Protein AF-A0A8H3BYL2-F1 (afdb_monomer_lite)

Radius of gyration: 26.87 Å; chains: 1; bounding box: 51×79×48 Å

Foldseek 3Di:
DDDDDDDDDDDPDDPPCPVVVVPPPPPPDDPPPPVPVPDPPPDFDWDDFFAWDAFCVQADEDEQWDDDPGTITGHETATWDDDPRYIYGDHPDDDDDDDPPDDWDWDFDADDPVDTPDTHTPDPPDDDD

pLDDT: mean 73.28, std 20.66, range [30.66, 95.12]

Sequence (129 aa):
MFTISALPARHIASGDDYYDRARQHPDVMYLEVEADDELNSTASRLTSPGEPITSSQAFMRGHGTFVEGEQVIASVSGTVERVNKLVSVKPVKSRYTPEVGDLVVGRITEACPTTFAGITFLQLATGAK

Structure (mmCIF, N/CA/C/O backbone):
data_AF-A0A8H3BYL2-F1
#
_entry.id   AF-A0A8H3BYL2-F1
#
loop_
_atom_site.group_PDB
_atom_site.id
_atom_site.type_symbol
_atom_site.label_atom_id
_atom_site.label_alt_id
_atom_site.label_comp_id
_atom_site.labe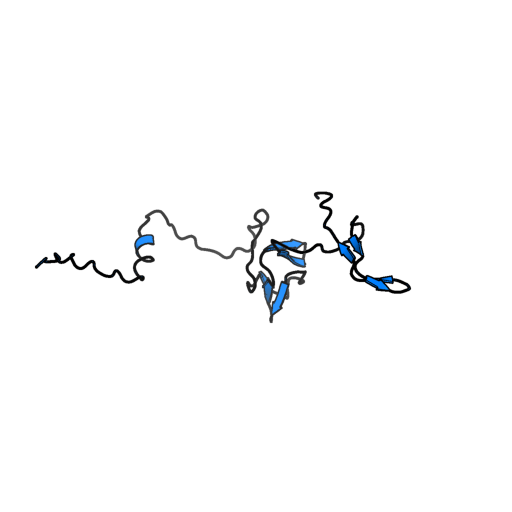l_asym_id
_atom_site.label_entity_id
_atom_site.label_seq_id
_atom_site.pdbx_PDB_ins_code
_atom_site.Cartn_x
_atom_site.Cartn_y
_atom_site.Cartn_z
_atom_site.occupancy
_atom_site.B_iso_or_equiv
_atom_site.auth_seq_id
_atom_site.auth_comp_id
_atom_site.auth_asym_id
_atom_site.auth_atom_id
_atom_site.pdbx_PDB_model_num
ATOM 1 N N . MET A 1 1 ? 27.270 61.818 23.748 1.00 47.50 1 MET A N 1
ATOM 2 C CA . MET A 1 1 ? 26.002 61.917 24.498 1.00 47.50 1 MET A CA 1
ATOM 3 C C . MET A 1 1 ? 24.863 61.772 23.506 1.00 47.50 1 MET A C 1
ATOM 5 O O . MET A 1 1 ? 24.688 62.675 22.705 1.00 47.50 1 MET A O 1
ATOM 9 N N . PHE A 1 2 ? 24.147 60.648 23.528 1.00 30.66 2 PHE A N 1
ATOM 10 C CA . PHE A 1 2 ? 22.860 60.483 22.846 1.00 30.66 2 PHE A CA 1
ATOM 11 C C . PHE A 1 2 ? 21.976 59.599 23.732 1.00 30.66 2 PHE A C 1
ATOM 13 O O . PHE A 1 2 ? 22.414 58.543 24.185 1.00 30.66 2 PHE A O 1
ATOM 20 N N . THR A 1 3 ? 20.778 60.083 24.048 1.00 36.00 3 THR A N 1
ATOM 21 C CA . THR A 1 3 ? 19.769 59.434 24.891 1.00 36.00 3 THR A CA 1
ATOM 22 C C . THR A 1 3 ? 18.850 58.580 24.016 1.00 36.00 3 THR A C 1
ATOM 24 O O . THR A 1 3 ? 18.291 59.075 23.041 1.00 36.00 3 THR A O 1
ATOM 27 N N . ILE A 1 4 ? 18.683 57.297 24.348 1.00 44.25 4 ILE A N 1
ATOM 28 C CA . ILE A 1 4 ? 17.712 56.412 23.688 1.00 44.25 4 ILE A CA 1
ATOM 29 C C . ILE A 1 4 ? 16.400 56.528 24.469 1.00 44.25 4 ILE A C 1
ATOM 31 O O . ILE A 1 4 ? 16.372 56.248 25.667 1.00 44.25 4 ILE A O 1
ATOM 35 N N . SER A 1 5 ? 15.330 56.999 23.820 1.00 41.28 5 SER A N 1
ATOM 36 C CA . SER A 1 5 ? 14.009 57.089 24.444 1.00 41.28 5 SER A CA 1
ATOM 37 C C . SER A 1 5 ? 13.437 55.688 24.672 1.00 41.28 5 SER A C 1
ATOM 39 O O . SER A 1 5 ? 13.494 54.813 23.808 1.00 41.28 5 SER A O 1
ATOM 41 N N . ALA A 1 6 ? 12.919 55.468 25.879 1.00 48.06 6 ALA A N 1
ATOM 42 C CA . ALA A 1 6 ? 12.312 54.213 26.284 1.00 48.06 6 ALA A CA 1
ATOM 43 C C . ALA A 1 6 ? 11.045 53.937 25.457 1.00 48.06 6 ALA A C 1
ATOM 45 O O . ALA A 1 6 ? 10.113 54.742 25.438 1.00 48.06 6 ALA A O 1
ATOM 46 N N . LEU A 1 7 ? 11.011 52.782 24.789 1.00 53.75 7 LEU A N 1
ATOM 47 C CA . LEU A 1 7 ? 9.795 52.227 24.199 1.00 53.75 7 LEU 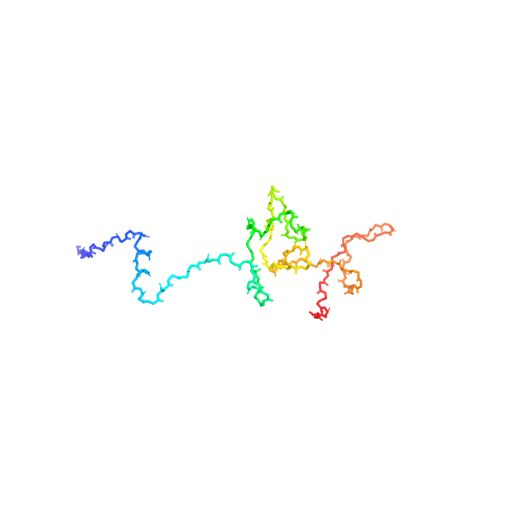A CA 1
ATOM 48 C C . LEU A 1 7 ? 8.885 51.693 25.323 1.00 53.75 7 LEU A C 1
ATOM 50 O O . LEU A 1 7 ? 9.392 51.088 26.269 1.00 53.75 7 LEU A O 1
ATOM 54 N N . PRO A 1 8 ? 7.556 51.887 25.247 1.00 43.00 8 PRO A N 1
ATOM 55 C CA . PRO A 1 8 ? 6.638 51.418 26.280 1.00 43.00 8 PRO A CA 1
ATOM 56 C C . PRO A 1 8 ? 6.582 49.886 26.315 1.00 43.00 8 PRO A C 1
ATOM 58 O O . PRO A 1 8 ? 6.555 49.231 25.270 1.00 43.00 8 PRO A O 1
ATOM 61 N N . ALA A 1 9 ? 6.534 49.331 27.529 1.00 47.97 9 ALA A N 1
ATOM 62 C CA . ALA A 1 9 ? 6.410 47.901 27.784 1.00 47.97 9 ALA A CA 1
ATOM 63 C C . ALA A 1 9 ? 5.133 47.357 27.128 1.00 47.97 9 ALA A C 1
ATOM 65 O O . ALA A 1 9 ? 4.018 47.618 27.582 1.00 47.97 9 ALA A O 1
ATOM 66 N N . ARG A 1 10 ? 5.294 46.611 26.034 1.00 40.34 10 ARG A N 1
ATOM 67 C CA . ARG A 1 10 ? 4.198 45.847 25.444 1.00 40.34 10 ARG A CA 1
ATOM 68 C C . ARG A 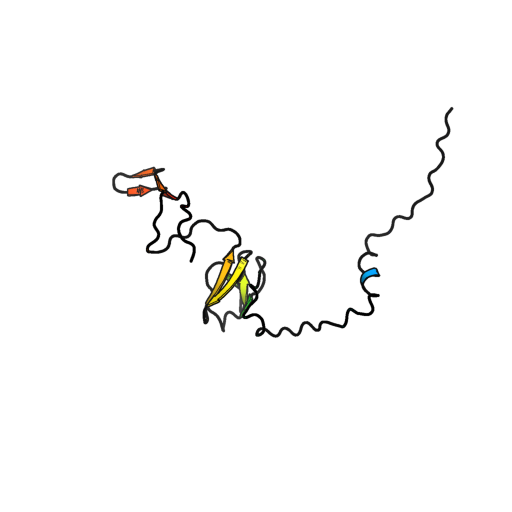1 10 ? 4.107 44.530 26.195 1.00 40.34 10 ARG A C 1
ATOM 70 O O . ARG A 1 10 ? 5.037 43.731 26.179 1.00 40.34 10 ARG A O 1
ATOM 77 N N . HIS A 1 11 ? 2.991 44.391 26.895 1.00 38.62 11 HIS A N 1
ATOM 78 C CA . HIS A 1 11 ? 2.546 43.207 27.608 1.00 38.62 11 HIS A CA 1
ATOM 79 C C . HIS A 1 11 ? 2.786 41.954 26.753 1.00 38.62 11 HIS A C 1
ATOM 81 O O . HIS A 1 11 ? 2.281 41.857 25.634 1.00 38.62 11 HIS A O 1
ATOM 87 N N . ILE A 1 12 ? 3.591 41.025 27.271 1.00 46.44 12 ILE A N 1
ATOM 88 C CA . ILE A 1 12 ? 3.760 39.684 26.713 1.00 46.44 12 ILE A CA 1
ATOM 89 C C . ILE A 1 12 ? 2.409 38.998 26.911 1.00 46.44 12 ILE A C 1
ATOM 91 O O . ILE A 1 12 ? 2.049 38.644 28.030 1.00 46.44 12 ILE A O 1
ATOM 95 N N . ALA A 1 13 ? 1.613 38.921 25.846 1.00 44.97 13 ALA A N 1
ATOM 96 C CA . ALA A 1 13 ? 0.410 38.107 25.833 1.00 44.97 13 ALA A CA 1
ATOM 97 C C . ALA A 1 13 ? 0.858 36.642 25.826 1.00 44.97 13 ALA A C 1
ATOM 99 O O . ALA A 1 13 ? 1.544 36.203 24.900 1.00 44.97 13 ALA A O 1
ATOM 100 N N . SER A 1 14 ? 0.543 35.934 26.907 1.00 50.16 14 SER A N 1
ATOM 101 C CA . SER A 1 14 ? 0.698 34.489 27.018 1.00 50.16 14 SER A CA 1
ATOM 102 C C . SER A 1 14 ? -0.021 33.815 25.847 1.00 50.16 14 SER A C 1
ATOM 104 O O . SER A 1 14 ? -1.080 34.256 25.414 1.00 50.16 14 SER A O 1
ATOM 106 N N . GLY A 1 15 ? 0.573 32.761 25.293 1.00 51.94 15 GLY A N 1
ATOM 107 C CA . GLY A 1 15 ? 0.069 32.053 24.110 1.00 51.94 15 GLY A CA 1
ATOM 108 C C . GLY A 1 15 ? -1.212 31.241 24.332 1.00 51.94 15 GLY A C 1
ATOM 109 O O . GLY A 1 15 ? -1.527 30.394 23.501 1.00 51.94 15 GLY A O 1
ATOM 110 N N . ASP A 1 16 ? -1.943 31.493 25.416 1.00 48.38 16 ASP A N 1
ATOM 111 C CA . ASP A 1 16 ? -3.074 30.676 25.861 1.00 48.38 16 ASP A CA 1
ATOM 112 C C . ASP A 1 16 ? -4.432 31.290 25.456 1.00 48.38 16 ASP A C 1
ATOM 114 O O . ASP A 1 16 ? -5.468 30.631 25.503 1.00 48.38 16 ASP A O 1
ATOM 118 N N . ASP A 1 17 ? -4.431 32.527 24.950 1.00 45.75 17 ASP A N 1
ATOM 119 C CA . ASP A 1 17 ? -5.638 33.314 24.667 1.00 45.75 17 ASP A CA 1
ATOM 120 C C . ASP A 1 17 ? -6.261 33.022 23.282 1.00 45.75 17 ASP A C 1
ATOM 122 O O . ASP A 1 17 ? -7.302 33.585 22.927 1.00 45.75 17 ASP A O 1
ATOM 126 N N . TYR A 1 18 ? -5.613 32.193 22.451 1.00 52.06 18 TYR A N 1
ATOM 127 C CA . TYR A 1 18 ? -6.064 31.928 21.076 1.00 52.06 18 TYR A CA 1
ATOM 128 C C . TYR A 1 18 ? -7.356 31.101 21.043 1.00 52.06 18 TYR A C 1
ATOM 130 O O . TYR A 1 18 ? -8.228 31.339 20.207 1.00 52.06 18 TYR A O 1
ATOM 138 N N . TYR A 1 19 ? -7.517 30.172 21.987 1.00 50.47 19 TYR A N 1
ATOM 139 C CA . TYR A 1 19 ? -8.692 29.302 22.045 1.00 50.47 19 TYR A CA 1
ATOM 140 C C . TYR A 1 19 ? -9.941 29.995 22.607 1.00 50.47 19 TYR A C 1
ATOM 142 O O . TYR A 1 19 ? -11.057 29.603 22.264 1.00 50.47 19 TYR A O 1
ATOM 150 N N . ASP A 1 20 ? -9.789 31.049 23.414 1.00 51.09 20 ASP A N 1
ATOM 151 C CA . ASP A 1 20 ? -10.927 31.660 24.115 1.00 51.09 20 ASP A CA 1
ATOM 152 C C . ASP A 1 20 ? -11.709 32.690 23.288 1.00 51.09 20 ASP A C 1
ATOM 154 O O . ASP A 1 20 ? -12.856 32.995 23.614 1.00 51.09 20 ASP A O 1
ATOM 158 N N . ARG A 1 21 ? -11.170 33.176 22.159 1.00 47.25 21 ARG A N 1
ATOM 159 C CA . ARG A 1 21 ? -11.910 34.088 21.261 1.00 47.25 21 ARG A CA 1
ATOM 160 C C . ARG A 1 21 ? -12.818 33.398 20.240 1.00 47.25 21 ARG A C 1
ATOM 162 O O . ARG A 1 21 ? -13.631 34.074 19.617 1.00 47.25 21 ARG A O 1
ATOM 169 N N . ALA A 1 22 ? -12.741 32.077 20.089 1.00 51.72 22 ALA A N 1
ATOM 170 C CA . ALA A 1 22 ? -13.587 31.336 19.147 1.00 51.72 22 ALA A CA 1
ATOM 171 C C . ALA A 1 22 ? -14.995 31.004 19.694 1.00 51.72 22 ALA A C 1
ATOM 173 O O . ALA A 1 22 ? -15.823 30.469 18.964 1.00 51.72 22 ALA A O 1
ATOM 174 N N . ARG A 1 23 ? -15.295 31.320 20.965 1.00 52.56 23 ARG A N 1
ATOM 175 C CA . ARG A 1 23 ? -16.536 30.900 21.654 1.00 52.56 23 ARG A CA 1
ATOM 176 C C . ARG A 1 23 ? -17.715 31.878 21.580 1.00 52.56 23 ARG A C 1
ATOM 178 O O . ARG A 1 23 ? -18.762 31.592 22.148 1.00 52.56 23 ARG A O 1
ATOM 185 N N . GLN A 1 24 ? -17.584 33.013 20.894 1.00 47.69 24 GLN A N 1
ATOM 186 C CA . GLN A 1 24 ? -18.648 34.027 20.807 1.00 47.69 24 GLN A CA 1
ATOM 187 C C . GLN A 1 24 ? -19.088 34.332 19.375 1.00 47.69 24 GLN A C 1
ATOM 189 O O . GLN A 1 24 ? -19.447 35.462 19.056 1.00 47.69 24 GLN A O 1
ATOM 194 N N . HIS A 1 25 ? -19.104 33.309 18.518 1.00 46.44 25 HIS A N 1
ATOM 195 C CA . HIS A 1 25 ? -19.887 33.363 17.287 1.00 46.44 25 HIS A CA 1
ATOM 196 C C . HIS A 1 25 ? -21.291 32.800 17.583 1.00 46.44 25 HIS A C 1
ATOM 198 O O . HIS A 1 25 ? -21.400 31.621 17.920 1.00 46.44 25 HIS A O 1
ATOM 204 N N . PRO A 1 26 ? -22.364 33.608 17.536 1.00 48.69 26 PRO A N 1
ATOM 205 C CA . PRO A 1 26 ? -23.713 33.205 17.953 1.00 48.69 26 PRO A CA 1
ATOM 206 C C . PRO A 1 26 ? -24.434 32.246 16.979 1.00 48.69 26 PRO A C 1
ATOM 208 O O . PRO A 1 26 ? -25.646 32.075 17.062 1.00 48.69 26 PRO A O 1
ATOM 211 N N . ASP A 1 27 ? -23.698 31.587 16.088 1.00 46.84 27 ASP A N 1
ATOM 212 C CA . ASP A 1 27 ? -24.203 30.677 15.058 1.00 46.84 27 ASP A CA 1
ATOM 213 C C . ASP A 1 27 ? -23.394 29.369 14.948 1.00 46.84 27 ASP A C 1
ATOM 215 O O . ASP A 1 27 ? -23.706 28.521 14.113 1.00 46.84 27 ASP A O 1
ATOM 219 N N . VAL A 1 28 ? -22.444 29.113 15.862 1.00 51.59 28 VAL A N 1
ATOM 220 C CA . VAL A 1 28 ? -21.905 27.753 16.074 1.00 51.59 28 VAL A CA 1
ATOM 221 C C . VAL A 1 28 ? -22.825 26.956 16.999 1.00 51.59 28 VAL A C 1
ATOM 223 O O . VAL A 1 28 ? -22.518 26.655 18.151 1.00 51.59 28 VAL A O 1
ATOM 226 N N . MET A 1 29 ? -24.002 26.636 16.466 1.00 40.91 29 MET A N 1
ATOM 227 C CA . MET A 1 29 ? -24.841 25.560 16.981 1.00 40.91 29 MET A CA 1
ATOM 228 C C . MET A 1 29 ? -24.005 24.275 17.046 1.00 40.91 29 MET A C 1
ATOM 230 O O . MET A 1 29 ? -23.263 23.955 16.119 1.00 40.91 29 MET A O 1
ATOM 234 N N . TYR A 1 30 ? -24.119 23.575 18.172 1.00 50.94 30 TYR A N 1
ATOM 235 C CA . TYR A 1 30 ? -23.485 22.301 18.477 1.00 50.94 30 TYR A CA 1
ATOM 236 C C . TYR A 1 30 ? -23.661 21.321 17.311 1.00 50.94 30 TYR A C 1
ATOM 238 O O . TYR A 1 30 ? -24.748 20.791 17.101 1.00 50.94 30 TYR A O 1
ATOM 246 N N . LEU A 1 31 ? -22.592 21.061 16.561 1.00 52.50 31 LEU A N 1
ATOM 247 C CA . LEU A 1 31 ? -22.500 19.827 15.793 1.00 52.50 31 LEU A CA 1
ATOM 248 C C . LEU A 1 31 ? -22.180 18.731 16.806 1.00 52.50 31 LEU A C 1
ATOM 250 O O . LEU A 1 31 ? -21.018 18.498 17.140 1.00 52.50 31 LEU A O 1
ATOM 254 N N . GLU A 1 32 ? -23.221 18.107 17.349 1.00 48.41 32 GLU A N 1
ATOM 255 C CA . GLU A 1 32 ? -23.085 16.770 17.910 1.00 48.41 32 GLU A CA 1
ATOM 256 C C . GLU A 1 32 ? -22.551 15.890 16.777 1.00 48.41 32 GLU A C 1
ATOM 258 O O . GLU A 1 32 ? -23.230 15.640 15.784 1.00 48.41 32 GLU A O 1
ATOM 263 N N . VAL A 1 33 ? -21.280 15.497 16.871 1.00 52.25 33 VAL A N 1
ATOM 264 C CA . VAL A 1 33 ? -20.727 14.464 15.997 1.00 52.25 33 VAL A CA 1
ATOM 265 C C . VAL A 1 33 ? -21.261 13.145 16.539 1.00 52.25 33 VAL A C 1
ATOM 267 O O . VAL A 1 33 ? -20.569 12.427 17.259 1.00 52.25 33 VAL A O 1
ATOM 270 N N . GLU A 1 34 ? -22.531 12.865 16.258 1.00 42.16 34 GLU A N 1
ATOM 271 C CA . GLU A 1 34 ? -23.025 11.498 16.303 1.00 42.16 34 GLU A CA 1
ATOM 272 C C . GLU A 1 34 ? -22.226 10.729 15.245 1.00 42.16 34 GLU A C 1
ATOM 274 O O . GLU A 1 34 ? -22.183 11.091 14.066 1.00 42.16 34 GLU A O 1
ATOM 279 N N . ALA A 1 35 ? -21.457 9.744 15.708 1.00 55.22 35 ALA A N 1
ATOM 280 C CA . ALA A 1 35 ? -20.620 8.894 14.879 1.00 55.22 35 ALA A CA 1
ATOM 281 C C . ALA A 1 35 ? -21.501 7.896 14.115 1.00 55.22 35 ALA A C 1
ATOM 283 O O . ALA A 1 35 ? -21.443 6.690 14.347 1.00 55.22 35 ALA A O 1
ATOM 284 N N . ASP A 1 36 ? -22.322 8.410 13.207 1.00 45.81 36 ASP A N 1
ATOM 285 C CA . ASP A 1 36 ? -23.157 7.604 12.333 1.00 45.81 36 ASP A CA 1
ATOM 286 C C . ASP A 1 36 ? -22.324 7.188 11.116 1.00 45.81 36 ASP A C 1
ATOM 288 O O . ASP A 1 36 ? -22.181 7.901 10.119 1.00 45.81 36 ASP A O 1
ATOM 2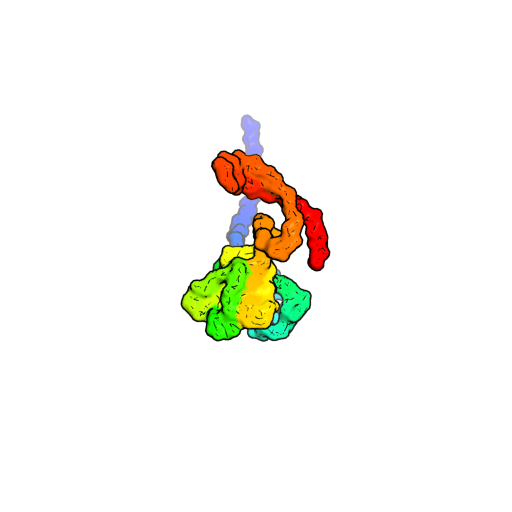92 N N . ASP A 1 37 ? -21.742 5.994 11.228 1.00 58.31 37 ASP A N 1
ATOM 293 C CA . ASP A 1 37 ? -20.862 5.314 10.266 1.00 58.31 37 ASP A CA 1
ATOM 294 C C . ASP A 1 37 ? -21.548 4.938 8.921 1.00 58.31 37 ASP A C 1
ATOM 296 O O . ASP A 1 37 ? -21.036 4.104 8.173 1.00 58.31 37 ASP A O 1
ATOM 300 N N . GLU A 1 38 ? -22.687 5.549 8.562 1.00 57.84 38 GLU A N 1
ATOM 301 C CA . GLU A 1 38 ? -23.487 5.180 7.376 1.00 57.84 38 GLU A CA 1
ATOM 302 C C . GLU A 1 38 ? -23.693 6.290 6.323 1.00 57.84 38 GLU A C 1
ATOM 304 O O . GLU A 1 38 ? -24.154 6.000 5.218 1.00 57.84 38 GLU A O 1
ATOM 309 N N . LEU A 1 39 ? -23.297 7.545 6.570 1.00 53.50 39 LEU A N 1
ATOM 310 C CA . LEU A 1 39 ? -23.596 8.668 5.653 1.00 53.50 39 LEU A CA 1
ATOM 311 C C . LEU A 1 39 ? -22.498 9.033 4.640 1.00 53.50 39 LEU A C 1
ATOM 313 O O . LEU A 1 39 ? -22.591 10.064 3.976 1.00 53.50 39 LEU A O 1
ATOM 317 N N . ASN A 1 40 ? -21.472 8.197 4.464 1.00 53.69 40 ASN A N 1
ATOM 318 C CA . ASN A 1 40 ? -20.341 8.527 3.593 1.00 53.69 40 ASN A CA 1
ATOM 319 C C . ASN A 1 40 ? -20.169 7.611 2.369 1.00 53.69 40 ASN A C 1
ATOM 321 O O . ASN A 1 40 ? -19.075 7.120 2.091 1.00 53.69 40 ASN A O 1
ATOM 325 N N . SER A 1 41 ? -21.243 7.379 1.614 1.00 53.94 41 SER A N 1
ATOM 326 C CA . SER A 1 41 ? -21.160 6.655 0.338 1.00 53.94 41 SER A CA 1
ATOM 327 C C . SER A 1 41 ? -20.654 7.517 -0.831 1.00 53.94 41 SER A C 1
ATOM 329 O O . SER A 1 41 ? -20.360 6.970 -1.892 1.00 53.94 41 SER A O 1
ATOM 331 N N . THR A 1 42 ? -20.495 8.838 -0.654 1.00 56.16 42 THR A N 1
ATOM 332 C CA . THR A 1 42 ? -20.054 9.745 -1.734 1.00 56.16 42 THR A CA 1
ATOM 333 C C . THR A 1 42 ? -18.822 10.600 -1.433 1.00 56.16 42 THR A C 1
ATOM 335 O O . THR A 1 42 ? -18.297 11.190 -2.376 1.00 56.16 42 THR A O 1
ATOM 338 N N . ALA A 1 43 ? -18.326 10.690 -0.189 1.00 68.12 43 ALA A N 1
ATOM 339 C CA . ALA A 1 43 ? -17.074 11.397 0.096 1.00 68.12 43 ALA A CA 1
ATOM 340 C C . ALA A 1 43 ? -15.933 10.420 0.425 1.00 68.12 43 ALA A C 1
ATOM 342 O O . ALA A 1 43 ? -16.034 9.496 1.227 1.00 68.12 43 ALA A O 1
ATOM 343 N N . SER A 1 44 ? -14.789 10.621 -0.212 1.00 79.81 44 SER A N 1
ATOM 344 C CA . SER A 1 44 ? -13.580 9.840 0.030 1.00 79.81 44 SER A CA 1
ATOM 345 C C . SER A 1 44 ? -13.075 10.075 1.460 1.00 79.81 44 SER A C 1
ATOM 347 O O . SER A 1 44 ? -12.544 11.146 1.753 1.00 79.81 44 SER A O 1
ATOM 349 N N . ARG A 1 45 ? -13.226 9.097 2.369 1.00 88.31 45 ARG A N 1
ATOM 350 C CA . ARG A 1 45 ? -12.686 9.204 3.738 1.00 88.31 45 ARG A CA 1
ATOM 351 C C . ARG A 1 45 ? -11.162 9.145 3.676 1.00 88.31 45 ARG A C 1
ATOM 353 O O . ARG A 1 45 ? -10.599 8.105 3.339 1.00 88.31 45 ARG A O 1
ATOM 360 N N . LEU A 1 46 ? -10.509 10.260 3.988 1.00 91.19 46 LEU A N 1
ATOM 361 C CA . LEU A 1 46 ? -9.062 10.322 4.159 1.00 91.19 46 LEU A CA 1
ATOM 362 C C . LEU A 1 46 ? -8.682 9.791 5.540 1.00 91.19 46 LEU A C 1
ATOM 364 O O . LEU A 1 46 ? -9.427 9.975 6.497 1.00 91.19 46 LEU A O 1
ATOM 368 N N . THR A 1 47 ? -7.525 9.148 5.632 1.00 92.94 47 THR A N 1
ATOM 369 C CA . THR A 1 47 ? -6.991 8.620 6.886 1.00 92.94 47 THR A CA 1
ATOM 370 C C . THR A 1 47 ? -5.535 9.020 7.086 1.00 92.94 47 THR A C 1
ATOM 372 O O . THR A 1 47 ? -4.793 9.254 6.121 1.00 92.94 47 THR A O 1
ATOM 375 N N . SER A 1 48 ? -5.136 9.100 8.350 1.00 93.75 48 SER A N 1
ATOM 376 C CA . SER A 1 48 ? -3.754 9.264 8.787 1.00 93.75 48 SER A CA 1
ATOM 377 C C . SER A 1 48 ? -3.158 7.928 9.267 1.00 93.75 48 SER A C 1
ATOM 379 O O . SER A 1 48 ? -3.891 7.047 9.713 1.00 93.75 48 SER A O 1
ATOM 381 N N . PRO A 1 49 ? -1.833 7.719 9.174 1.00 94.06 49 PRO A N 1
ATOM 382 C CA . PRO A 1 49 ? -1.207 6.494 9.655 1.00 94.06 49 PRO A CA 1
ATOM 383 C C . PRO A 1 49 ? -1.400 6.372 11.170 1.00 94.06 49 PRO A C 1
ATOM 385 O O . PRO A 1 49 ? -1.166 7.336 11.896 1.00 94.06 49 PRO A O 1
ATOM 388 N N . GLY A 1 50 ? -1.797 5.193 11.642 1.00 93.19 50 GLY A N 1
ATOM 389 C CA . GLY A 1 50 ? -2.119 4.934 13.048 1.00 93.19 50 GLY A CA 1
ATOM 390 C C . GLY A 1 50 ? -3.581 5.195 13.421 1.00 93.19 50 GLY A C 1
ATOM 391 O O . GLY A 1 50 ? -3.976 4.911 14.548 1.00 93.19 50 GLY A O 1
ATOM 392 N N . GLU A 1 51 ? -4.402 5.694 12.498 1.00 92.12 51 GLU A N 1
ATOM 393 C CA . GLU A 1 51 ? -5.822 5.927 12.755 1.00 92.12 51 GLU A CA 1
ATOM 394 C C . GLU A 1 51 ? -6.629 4.614 12.703 1.00 92.12 51 GLU A C 1
ATOM 396 O O . GLU A 1 51 ? -6.496 3.846 11.739 1.00 92.12 51 GLU A O 1
ATOM 401 N N . PRO A 1 52 ? -7.482 4.335 13.707 1.00 92.25 52 PRO A N 1
ATOM 402 C CA . PRO A 1 52 ? -8.377 3.186 13.678 1.00 92.25 52 PRO A CA 1
ATOM 403 C C . PRO A 1 52 ? -9.505 3.406 12.661 1.00 92.25 52 PRO A C 1
ATOM 405 O O . PRO A 1 52 ? -10.199 4.422 12.679 1.00 92.25 52 PRO A O 1
ATOM 408 N N . ILE A 1 53 ? -9.701 2.438 11.765 1.00 89.12 53 ILE A N 1
ATOM 409 C CA . ILE A 1 53 ? -10.698 2.515 10.691 1.00 89.12 53 ILE A CA 1
ATOM 410 C C . ILE A 1 53 ? -11.984 1.784 11.077 1.00 89.12 53 ILE A C 1
ATOM 412 O O . ILE A 1 53 ? -13.074 2.318 10.881 1.00 89.12 53 ILE A O 1
ATOM 416 N N . THR A 1 54 ? -11.874 0.528 11.520 1.00 88.44 54 THR A N 1
ATOM 417 C CA . THR A 1 54 ? -13.029 -0.335 11.826 1.00 88.44 54 THR A CA 1
ATOM 418 C C . THR A 1 54 ? -12.624 -1.549 12.670 1.00 88.44 54 THR A C 1
ATOM 420 O O . THR A 1 54 ? -11.436 -1.779 12.884 1.00 88.44 54 THR A O 1
ATOM 423 N N . SER A 1 55 ? -13.586 -2.355 13.129 1.00 90.06 55 SER A N 1
ATOM 424 C CA . SER A 1 55 ? -13.307 -3.595 13.864 1.00 90.06 55 SER A CA 1
ATOM 425 C C . SER A 1 55 ? -12.866 -4.737 12.939 1.00 90.06 55 SER A C 1
ATOM 427 O O . SER A 1 55 ? -13.451 -4.960 11.874 1.00 90.06 55 SER A O 1
ATOM 429 N N . SER A 1 56 ? -11.857 -5.499 13.369 1.00 87.44 56 SER A N 1
ATOM 430 C CA . SER A 1 56 ? -11.298 -6.637 12.622 1.00 87.44 56 SER A CA 1
ATOM 431 C C . SER A 1 56 ? -12.237 -7.848 12.534 1.00 87.44 56 SER A C 1
ATOM 433 O O . SER A 1 56 ? -12.039 -8.707 11.678 1.00 87.44 56 SER A O 1
ATOM 435 N N . GLN A 1 57 ? -13.277 -7.920 13.372 1.00 86.81 57 GLN A N 1
ATOM 436 C CA . GLN A 1 57 ? -14.236 -9.033 13.366 1.00 86.81 57 GLN A CA 1
ATOM 437 C C . GLN A 1 57 ? -15.229 -8.958 12.196 1.00 86.81 57 GLN A C 1
ATOM 439 O O . GLN A 1 57 ? -15.667 -9.985 11.677 1.00 86.81 57 GLN A O 1
ATOM 444 N N . ALA A 1 58 ? -15.589 -7.744 11.773 1.00 85.75 58 ALA A N 1
ATOM 445 C CA . ALA A 1 58 ? -16.588 -7.517 10.729 1.00 85.75 58 ALA A CA 1
ATOM 446 C C . ALA A 1 58 ? -15.974 -7.411 9.322 1.00 85.75 58 ALA A C 1
ATOM 448 O O . ALA A 1 58 ? -16.640 -7.723 8.329 1.00 85.75 58 ALA A O 1
ATOM 449 N N . PHE A 1 59 ? -14.704 -7.001 9.236 1.00 88.56 59 PHE A N 1
ATOM 450 C CA . PHE A 1 59 ? -14.031 -6.675 7.983 1.00 88.56 59 PHE A CA 1
ATOM 451 C C . PHE A 1 59 ? -12.682 -7.385 7.831 1.00 88.56 59 PHE A C 1
ATOM 453 O O . PHE A 1 59 ? -11.894 -7.517 8.761 1.00 88.56 59 PHE A O 1
ATOM 460 N N . MET A 1 60 ? -12.387 -7.796 6.602 1.00 91.12 60 MET A N 1
ATOM 461 C CA . MET A 1 60 ? -11.090 -8.287 6.161 1.00 91.12 60 MET A CA 1
ATOM 462 C C . MET A 1 60 ? -10.138 -7.113 5.909 1.00 91.12 60 MET A C 1
ATOM 464 O O . MET A 1 60 ? -10.503 -6.125 5.267 1.00 91.12 60 MET A O 1
ATOM 468 N N . ARG A 1 61 ? -8.888 -7.257 6.357 1.00 91.12 61 ARG A N 1
ATOM 469 C CA . ARG A 1 61 ? -7.812 -6.291 6.092 1.00 91.12 61 ARG A CA 1
ATOM 470 C C . ARG A 1 61 ? -7.228 -6.458 4.685 1.00 91.12 61 ARG A C 1
ATOM 472 O O . ARG A 1 61 ? -6.871 -7.563 4.278 1.00 91.12 61 ARG A O 1
ATOM 479 N N . GLY A 1 62 ? -7.099 -5.352 3.965 1.00 92.38 62 GLY A N 1
ATOM 480 C CA . GLY A 1 62 ? -6.419 -5.254 2.677 1.00 92.38 62 GLY A CA 1
ATOM 481 C C . GLY A 1 62 ? -5.083 -4.512 2.779 1.00 92.38 62 GLY A C 1
ATOM 482 O O . GLY A 1 62 ? -4.512 -4.339 3.857 1.00 92.38 62 GLY A O 1
ATOM 483 N N . HIS A 1 63 ? -4.576 -4.052 1.635 1.00 91.50 63 HIS A N 1
ATOM 484 C CA . HIS A 1 63 ? -3.347 -3.260 1.565 1.00 91.50 63 HIS A CA 1
ATOM 485 C C . HIS A 1 63 ? -3.482 -1.929 2.319 1.00 91.50 63 HIS A C 1
ATOM 487 O O . HIS A 1 63 ? -4.565 -1.351 2.399 1.00 91.50 63 HIS A O 1
ATOM 493 N N . GLY A 1 64 ? -2.369 -1.443 2.873 1.00 92.00 64 GLY A N 1
ATOM 494 C CA . GLY A 1 64 ? -2.337 -0.174 3.606 1.00 92.00 64 GLY A CA 1
ATOM 495 C C . GLY A 1 64 ? -3.026 -0.214 4.974 1.00 92.00 64 GLY A C 1
ATOM 496 O O . GLY A 1 64 ? -3.218 0.840 5.575 1.00 92.00 64 GLY A O 1
ATOM 497 N N . THR A 1 65 ? -3.379 -1.405 5.466 1.00 94.75 65 THR A N 1
ATOM 498 C CA . THR A 1 65 ? -3.969 -1.611 6.794 1.00 94.75 65 THR A CA 1
ATOM 499 C C . THR A 1 65 ? -3.253 -2.725 7.544 1.00 94.75 65 THR A C 1
ATOM 501 O O . THR A 1 65 ? -2.744 -3.678 6.947 1.00 94.75 65 THR A O 1
ATOM 504 N N . PHE A 1 66 ? -3.249 -2.623 8.865 1.00 94.00 66 PHE A N 1
ATOM 505 C CA . PHE A 1 66 ? -2.814 -3.679 9.768 1.00 94.00 66 PHE A CA 1
ATOM 506 C C . PHE A 1 66 ? -3.859 -3.871 10.864 1.00 94.00 66 PHE A C 1
ATOM 508 O O . PHE A 1 66 ? -4.770 -3.062 11.011 1.00 94.00 66 PHE A O 1
ATOM 515 N N . VAL A 1 67 ? -3.773 -4.979 11.591 1.00 93.75 67 VAL A N 1
ATOM 516 C CA . VAL A 1 67 ? -4.682 -5.269 12.702 1.00 93.75 67 VAL A CA 1
ATOM 517 C C . VAL A 1 67 ? -3.881 -5.203 13.985 1.00 93.75 67 VAL A C 1
ATOM 519 O O . VAL A 1 67 ? -2.827 -5.834 14.084 1.00 93.75 67 VAL A O 1
ATOM 522 N N . GLU A 1 68 ? -4.395 -4.457 14.951 1.00 92.31 68 GLU A N 1
ATOM 523 C CA . GLU A 1 68 ? -3.867 -4.388 16.306 1.00 92.31 68 GLU A CA 1
ATOM 524 C C . GLU A 1 68 ? -5.024 -4.651 17.275 1.00 92.31 68 GLU A C 1
ATOM 526 O O . GLU A 1 68 ? -5.990 -3.890 17.354 1.00 92.31 68 GLU A O 1
ATOM 531 N N . GLY A 1 69 ? -4.971 -5.799 17.956 1.00 89.75 69 GLY A N 1
ATOM 532 C CA . GLY A 1 69 ? -6.085 -6.295 18.765 1.00 89.75 69 GLY A CA 1
ATOM 533 C C . GLY A 1 69 ? -7.353 -6.526 17.934 1.00 89.75 69 GLY A C 1
ATOM 534 O O . GLY A 1 69 ? -7.345 -7.272 16.956 1.00 89.75 69 GLY A O 1
ATOM 535 N N . GLU A 1 70 ? -8.440 -5.863 18.328 1.00 91.00 70 GLU A N 1
ATOM 536 C CA . GLU A 1 70 ? -9.779 -5.993 17.727 1.00 91.00 70 GLU A CA 1
ATOM 537 C C . GLU A 1 70 ? -10.086 -4.906 16.676 1.00 91.00 70 GLU A C 1
ATOM 539 O O . GLU A 1 70 ? -11.226 -4.778 16.213 1.00 91.00 70 GLU A O 1
ATOM 544 N N . GLN A 1 71 ? -9.086 -4.095 16.303 1.00 91.50 71 GLN A N 1
ATOM 545 C CA . GLN A 1 71 ? -9.246 -2.968 15.382 1.00 91.50 71 GLN A CA 1
ATOM 546 C C . GLN A 1 71 ? -8.305 -3.065 14.177 1.00 91.50 71 GLN A C 1
ATOM 548 O O . GLN A 1 71 ? -7.154 -3.494 14.267 1.00 91.50 71 GLN A O 1
ATOM 553 N N . VAL A 1 72 ? -8.821 -2.646 13.024 1.00 93.06 72 VAL A N 1
ATOM 554 C CA . VAL A 1 72 ? -8.075 -2.425 11.787 1.00 93.06 72 VAL A CA 1
ATOM 555 C C . VAL A 1 72 ? -7.592 -0.982 11.788 1.00 93.06 72 VAL A C 1
ATOM 557 O O . VAL A 1 72 ? -8.401 -0.054 11.837 1.00 93.06 72 VAL A O 1
ATOM 560 N N . ILE A 1 73 ? -6.282 -0.800 11.699 1.00 94.62 73 ILE A N 1
ATOM 561 C CA . ILE A 1 73 ? -5.605 0.493 11.751 1.00 94.62 73 ILE A CA 1
ATOM 562 C C . ILE A 1 73 ? -4.977 0.798 10.387 1.00 94.62 73 ILE A C 1
ATOM 564 O O . ILE A 1 73 ? -4.454 -0.091 9.703 1.00 94.62 73 ILE A O 1
ATOM 568 N N . ALA A 1 74 ? -5.024 2.064 9.975 1.00 95.12 74 ALA A N 1
ATOM 569 C CA . ALA A 1 74 ? -4.362 2.540 8.768 1.00 95.12 74 ALA A CA 1
ATOM 570 C C . ALA A 1 74 ? -2.832 2.510 8.923 1.00 95.12 74 ALA A C 1
ATOM 572 O O . ALA A 1 74 ? -2.273 3.088 9.852 1.00 95.12 74 ALA A O 1
ATOM 573 N N . SER A 1 75 ? -2.121 1.896 7.977 1.00 94.31 75 SER A N 1
ATOM 574 C CA . SER A 1 75 ? -0.651 1.964 7.921 1.00 94.31 75 SER A CA 1
ATOM 575 C C . SER A 1 75 ? -0.143 3.195 7.172 1.00 94.31 75 SER A C 1
ATOM 577 O O . SER A 1 75 ? 1.011 3.584 7.337 1.00 94.31 75 SER A O 1
ATOM 579 N N . VAL A 1 76 ? -0.960 3.765 6.283 1.00 94.50 76 VAL A N 1
ATOM 580 C CA . VAL A 1 76 ? -0.543 4.796 5.323 1.00 94.50 76 VAL A CA 1
ATOM 581 C C . VAL A 1 76 ? -1.569 5.920 5.244 1.00 94.50 76 VAL A C 1
ATOM 583 O O . VAL A 1 76 ? -2.756 5.694 5.452 1.00 94.50 76 VAL A O 1
ATOM 586 N N . SER A 1 77 ? -1.118 7.127 4.897 1.00 94.44 77 SER A N 1
ATOM 587 C CA . SER A 1 77 ? -2.014 8.251 4.619 1.00 94.44 77 SER A CA 1
ATOM 588 C C . SER A 1 77 ? -2.663 8.074 3.254 1.00 94.44 77 SER A C 1
ATOM 590 O O . SER A 1 77 ? -1.961 7.980 2.238 1.00 94.44 77 SER A O 1
ATOM 592 N N . GLY A 1 78 ? -3.989 8.060 3.200 1.00 93.50 78 GLY A N 1
ATOM 593 C CA . GLY A 1 78 ? -4.683 7.736 1.963 1.00 93.50 78 GLY A CA 1
ATOM 594 C C . GLY A 1 78 ? -6.193 7.816 2.051 1.00 93.50 78 GLY A C 1
ATOM 595 O O . GLY A 1 78 ? -6.744 8.247 3.056 1.00 93.50 78 GLY A O 1
ATOM 596 N N . THR A 1 79 ? -6.852 7.398 0.977 1.00 93.12 79 THR A N 1
ATOM 597 C CA . THR A 1 79 ? -8.308 7.229 0.951 1.00 93.12 79 THR A CA 1
ATOM 598 C C . THR A 1 79 ? -8.660 5.806 1.362 1.00 93.12 79 THR A C 1
ATOM 600 O O . THR A 1 79 ? -8.042 4.854 0.884 1.00 93.12 79 THR A O 1
ATOM 603 N N . VAL A 1 80 ? -9.651 5.654 2.235 1.00 92.19 80 VAL A N 1
ATOM 604 C CA . VAL A 1 80 ? -10.179 4.346 2.624 1.00 92.19 80 VAL A CA 1
ATOM 605 C C . VAL A 1 80 ? -11.096 3.831 1.516 1.00 92.19 80 VAL A C 1
ATOM 607 O O . VAL A 1 80 ? -12.148 4.408 1.248 1.00 92.19 80 VAL A O 1
ATOM 610 N N . GLU A 1 81 ? -10.708 2.722 0.899 1.00 91.19 81 GLU A N 1
ATOM 611 C CA . GLU A 1 81 ? -11.514 1.985 -0.067 1.00 91.19 81 GLU A CA 1
ATOM 612 C C . GLU A 1 81 ? -12.146 0.782 0.636 1.00 91.19 81 GLU A C 1
ATOM 614 O O . GLU A 1 81 ? -11.455 -0.074 1.198 1.00 91.19 81 GLU A O 1
ATOM 619 N N . ARG A 1 82 ? -13.479 0.728 0.624 1.00 89.62 82 ARG A N 1
ATOM 620 C CA . ARG A 1 82 ? -14.248 -0.395 1.162 1.00 89.62 82 ARG A CA 1
ATOM 621 C C . ARG A 1 82 ? -14.930 -1.111 0.012 1.00 89.62 82 ARG A C 1
ATOM 623 O O . ARG A 1 82 ? -15.773 -0.531 -0.667 1.00 89.62 82 ARG A O 1
ATOM 630 N N . VAL A 1 83 ? -14.566 -2.369 -0.198 1.00 90.50 83 VAL A N 1
ATOM 631 C CA . VAL A 1 83 ? -15.155 -3.218 -1.234 1.00 90.50 83 VAL A CA 1
ATOM 632 C C . VAL A 1 83 ? -15.693 -4.467 -0.557 1.00 90.50 83 VAL A C 1
ATOM 634 O O . VAL A 1 83 ? -14.942 -5.359 -0.161 1.00 90.50 83 VAL A O 1
ATOM 637 N N . ASN A 1 84 ? -17.016 -4.539 -0.413 1.00 92.38 84 ASN A N 1
ATOM 638 C CA . ASN A 1 84 ? -17.689 -5.572 0.375 1.00 92.38 84 ASN A CA 1
ATOM 639 C C . ASN A 1 84 ? -17.164 -5.591 1.823 1.00 92.38 84 ASN A C 1
ATOM 641 O O . ASN A 1 84 ? -17.163 -4.576 2.512 1.00 92.38 84 ASN A O 1
ATOM 645 N N . LYS A 1 85 ? -16.691 -6.756 2.275 1.00 89.88 85 LYS A N 1
ATOM 646 C CA . LYS A 1 85 ? -16.069 -6.938 3.585 1.00 89.88 85 LYS A CA 1
ATOM 647 C C . LYS A 1 85 ? -14.572 -6.629 3.581 1.00 89.88 85 LYS A C 1
ATOM 649 O O . LYS A 1 85 ? -13.938 -6.875 4.592 1.00 89.88 85 LYS A O 1
ATOM 654 N N . LEU A 1 86 ? -13.981 -6.158 2.483 1.00 92.94 86 LEU A N 1
ATOM 655 C CA . LEU A 1 86 ? -12.558 -5.823 2.413 1.00 92.94 86 LEU A CA 1
ATOM 656 C C . LEU A 1 86 ? -12.356 -4.322 2.617 1.00 92.94 86 LEU A C 1
ATOM 658 O O . LEU A 1 86 ? -12.971 -3.512 1.922 1.00 92.94 86 LEU A O 1
ATOM 662 N N . VAL A 1 87 ? -11.465 -3.963 3.536 1.00 93.25 87 VAL A N 1
ATOM 663 C CA . VAL A 1 87 ? -11.062 -2.576 3.786 1.00 93.25 87 VAL A CA 1
ATOM 664 C C . VAL A 1 87 ? -9.590 -2.420 3.439 1.00 93.25 87 VAL A C 1
ATOM 666 O O . VAL A 1 87 ? -8.738 -3.115 3.990 1.00 93.25 87 VAL A O 1
ATOM 669 N N . SER A 1 88 ? -9.282 -1.494 2.539 1.00 93.25 88 SER A N 1
ATOM 670 C CA . SER A 1 88 ? -7.916 -1.125 2.168 1.00 93.25 88 SER A CA 1
ATOM 671 C C . SER A 1 88 ? -7.743 0.384 2.180 1.00 93.25 88 SER A C 1
ATOM 673 O O . SER A 1 88 ? -8.705 1.135 2.043 1.00 93.25 88 SER A O 1
ATOM 675 N N . VAL A 1 89 ? -6.504 0.840 2.320 1.00 94.56 89 VAL A N 1
ATOM 676 C CA . VAL A 1 89 ? -6.174 2.261 2.208 1.00 94.56 89 VAL A CA 1
ATOM 677 C C . VAL A 1 89 ? -5.335 2.466 0.961 1.00 94.56 89 VAL A C 1
ATOM 679 O O . VAL A 1 89 ? -4.224 1.941 0.857 1.00 94.56 89 VAL A O 1
ATOM 682 N N . LYS A 1 90 ? -5.859 3.258 0.024 1.00 92.44 90 LYS A N 1
ATOM 683 C CA . LYS A 1 90 ? -5.129 3.694 -1.160 1.00 92.44 90 LYS A CA 1
ATOM 684 C C . LYS A 1 90 ? -4.283 4.915 -0.802 1.00 92.44 90 LYS A C 1
ATOM 686 O O . LYS A 1 90 ? -4.848 5.979 -0.530 1.00 92.44 90 LYS A O 1
ATOM 691 N N . PRO A 1 91 ? -2.947 4.797 -0.777 1.00 92.62 91 PRO A N 1
ATOM 692 C CA . PRO A 1 91 ? -2.084 5.902 -0.392 1.00 92.62 91 PRO A CA 1
ATOM 693 C C . PRO A 1 91 ? -2.157 7.043 -1.412 1.00 92.62 91 PRO A C 1
ATOM 695 O O . PRO A 1 91 ? -2.366 6.819 -2.603 1.00 92.62 91 PRO A O 1
ATOM 698 N N . VAL A 1 92 ? -1.905 8.272 -0.957 1.00 90.50 92 VAL A N 1
ATOM 699 C CA . VAL A 1 92 ? -1.854 9.454 -1.844 1.00 90.50 92 VAL A CA 1
ATOM 700 C C . VAL A 1 92 ? -0.722 9.341 -2.877 1.00 90.50 92 VAL A C 1
ATOM 702 O O . VAL A 1 92 ? -0.832 9.843 -3.994 1.00 90.50 92 VAL A O 1
ATOM 705 N N . LYS A 1 93 ? 0.380 8.677 -2.509 1.00 87.12 93 LYS A N 1
ATOM 706 C CA . LYS A 1 93 ? 1.513 8.375 -3.390 1.00 87.12 93 LYS A CA 1
ATOM 707 C C . LYS A 1 93 ? 1.968 6.938 -3.161 1.00 87.12 93 LYS A C 1
ATOM 709 O O . LYS A 1 93 ? 2.293 6.571 -2.034 1.00 87.12 93 LYS A O 1
ATOM 714 N N . SER A 1 94 ? 2.059 6.154 -4.227 1.00 85.75 94 SER A N 1
ATOM 715 C CA . SER A 1 94 ? 2.658 4.818 -4.218 1.00 85.75 94 SER A CA 1
ATOM 716 C C . SER A 1 94 ? 3.580 4.626 -5.413 1.00 85.75 94 SER A C 1
ATOM 718 O O . SER A 1 94 ? 3.515 5.355 -6.403 1.00 85.75 94 SER A O 1
ATOM 720 N N . ARG A 1 95 ? 4.459 3.628 -5.309 1.00 86.31 95 ARG A N 1
ATOM 721 C CA . ARG A 1 95 ? 5.141 3.073 -6.479 1.00 86.31 95 ARG A CA 1
ATOM 722 C C . ARG A 1 95 ? 4.153 2.218 -7.276 1.00 86.31 95 ARG A C 1
ATOM 724 O O . ARG A 1 95 ? 3.102 1.844 -6.760 1.00 86.31 95 ARG A O 1
ATOM 731 N N . TYR A 1 96 ? 4.514 1.920 -8.517 1.00 86.56 96 TYR A N 1
ATOM 732 C CA . TYR A 1 96 ? 3.768 1.002 -9.365 1.00 86.56 96 TYR A CA 1
ATOM 733 C C . TYR A 1 96 ? 3.650 -0.385 -8.709 1.00 86.56 96 TYR A C 1
ATOM 735 O O . TYR A 1 96 ? 4.663 -0.985 -8.340 1.00 86.56 96 TYR A O 1
ATOM 743 N N . THR A 1 97 ? 2.413 -0.864 -8.566 1.00 86.81 97 THR A N 1
ATOM 744 C CA . THR A 1 97 ? 2.085 -2.221 -8.116 1.00 86.81 97 THR A CA 1
ATOM 745 C C . THR A 1 97 ? 1.677 -3.015 -9.352 1.00 86.81 97 THR A C 1
ATOM 747 O O . THR A 1 97 ? 0.652 -2.676 -9.937 1.00 86.81 97 THR A O 1
ATOM 750 N N . PRO A 1 98 ? 2.461 -4.013 -9.786 1.00 85.25 98 PRO A N 1
ATOM 751 C CA . PRO A 1 98 ? 2.174 -4.720 -11.024 1.00 85.25 98 PRO A CA 1
ATOM 752 C C . PRO A 1 98 ? 0.914 -5.577 -10.912 1.00 85.25 98 PRO A C 1
ATOM 754 O O . PRO A 1 98 ? 0.816 -6.414 -10.011 1.00 85.25 98 PRO A O 1
ATOM 757 N N . GLU A 1 99 ? -0.010 -5.404 -11.856 1.00 88.00 99 GLU A N 1
ATOM 758 C CA . GLU A 1 99 ? -1.193 -6.248 -12.014 1.00 88.00 99 GLU A CA 1
ATOM 759 C C . GLU A 1 99 ? -1.105 -7.101 -13.289 1.00 88.00 99 GLU A C 1
ATOM 761 O O . GLU A 1 99 ? -0.362 -6.820 -14.234 1.00 88.00 99 GLU A O 1
ATOM 766 N N . VAL A 1 100 ? -1.854 -8.206 -13.315 1.00 91.38 100 VAL A N 1
ATOM 767 C CA . VAL A 1 100 ? -1.889 -9.094 -14.482 1.00 91.38 100 VAL A CA 1
ATOM 768 C C . VAL A 1 100 ? -2.545 -8.363 -15.653 1.00 91.38 100 VAL A C 1
ATOM 770 O O . VAL A 1 100 ? -3.706 -7.973 -15.571 1.00 91.38 100 VAL A O 1
ATOM 773 N N . GLY A 1 101 ? -1.816 -8.249 -16.764 1.00 89.50 101 GLY A N 1
ATOM 774 C CA . GLY A 1 101 ? -2.288 -7.583 -17.982 1.00 89.50 101 GLY A CA 1
ATOM 775 C C . GLY A 1 101 ? -1.732 -6.175 -18.188 1.00 89.50 101 GLY A C 1
ATOM 776 O O . GLY A 1 101 ? -2.003 -5.575 -19.228 1.00 89.50 101 GLY A O 1
ATOM 777 N N . ASP A 1 102 ? -0.925 -5.669 -17.257 1.00 87.38 102 ASP A N 1
ATOM 778 C CA . ASP A 1 102 ? -0.280 -4.373 -17.420 1.00 87.38 102 ASP A CA 1
ATOM 779 C C . ASP A 1 102 ? 0.815 -4.401 -18.496 1.00 87.38 102 ASP A C 1
ATOM 781 O O . ASP A 1 102 ? 1.661 -5.299 -18.554 1.00 87.38 102 ASP A O 1
ATOM 785 N N . LEU A 1 103 ? 0.829 -3.363 -19.334 1.00 87.75 103 LEU A N 1
ATOM 786 C CA . LEU A 1 103 ? 1.892 -3.109 -20.302 1.00 87.75 103 LEU A CA 1
ATOM 787 C C . LEU A 1 103 ? 2.888 -2.115 -19.705 1.00 87.75 103 LEU A C 1
ATOM 789 O O . LEU A 1 103 ? 2.556 -0.956 -19.464 1.00 87.75 103 LEU A O 1
ATOM 793 N N . VAL A 1 104 ? 4.125 -2.562 -19.495 1.00 85.81 104 VAL A N 1
ATOM 794 C CA . VAL A 1 104 ? 5.167 -1.770 -18.831 1.00 85.81 104 VAL A CA 1
ATOM 795 C C . VAL A 1 104 ? 6.445 -1.712 -19.652 1.00 85.81 104 VAL A C 1
ATOM 797 O O . VAL A 1 104 ? 6.820 -2.674 -20.319 1.00 85.81 104 VAL A O 1
ATOM 800 N N . VAL A 1 105 ? 7.155 -0.586 -19.564 1.00 86.69 105 VAL A N 1
ATOM 801 C CA . VAL A 1 105 ? 8.513 -0.445 -20.103 1.00 86.69 105 VAL A CA 1
ATOM 802 C C . VAL A 1 105 ? 9.492 -0.365 -18.940 1.00 86.69 105 VAL A C 1
ATOM 804 O O . VAL A 1 105 ? 9.402 0.502 -18.071 1.00 86.69 105 VAL A O 1
ATOM 807 N N . GLY A 1 106 ? 10.430 -1.306 -18.915 1.00 86.94 106 GLY A N 1
ATOM 808 C CA . GLY A 1 106 ? 11.446 -1.416 -17.877 1.00 86.94 106 GLY A CA 1
ATOM 809 C C . GLY A 1 106 ? 12.854 -1.234 -18.424 1.00 86.94 106 GLY A C 1
ATOM 810 O O . GLY A 1 106 ? 13.149 -1.608 -19.558 1.00 86.94 106 GLY A O 1
ATOM 811 N N . ARG A 1 107 ? 13.743 -0.686 -17.594 1.00 88.00 107 ARG A N 1
ATOM 812 C CA . ARG A 1 107 ? 15.188 -0.686 -17.838 1.00 88.00 107 ARG A CA 1
ATOM 813 C C . ARG A 1 107 ? 15.818 -1.862 -17.097 1.00 88.00 107 ARG A C 1
ATOM 815 O O . ARG A 1 107 ? 15.640 -1.981 -15.885 1.00 88.00 107 ARG A O 1
ATOM 822 N N . ILE A 1 108 ? 16.572 -2.690 -17.816 1.00 89.38 108 ILE A N 1
ATOM 823 C CA . ILE A 1 108 ? 17.347 -3.799 -17.245 1.00 89.38 108 ILE A CA 1
ATOM 824 C C . ILE A 1 108 ? 18.553 -3.214 -16.502 1.00 89.38 108 ILE A C 1
ATOM 826 O O . ILE A 1 108 ? 19.326 -2.469 -17.107 1.00 89.38 108 ILE A O 1
ATOM 830 N N . THR A 1 109 ? 18.716 -3.524 -15.212 1.00 89.12 109 THR A N 1
ATOM 831 C CA . THR A 1 109 ? 19.928 -3.144 -14.462 1.00 89.12 109 THR A CA 1
ATOM 832 C C . THR A 1 109 ? 20.889 -4.307 -14.269 1.00 89.12 109 THR A C 1
ATOM 834 O O . THR A 1 109 ? 22.094 -4.077 -14.239 1.00 89.12 109 THR A O 1
ATOM 837 N N . GLU A 1 110 ? 20.390 -5.540 -14.160 1.00 90.19 110 GLU A N 1
ATOM 838 C CA . GLU A 1 110 ? 21.213 -6.722 -13.904 1.00 90.19 110 GLU A CA 1
ATOM 839 C C . GLU A 1 110 ? 20.816 -7.884 -14.822 1.00 90.19 110 GLU A C 1
ATOM 841 O O . GLU A 1 110 ? 19.641 -8.120 -15.112 1.00 90.19 110 GLU A O 1
ATOM 846 N N . ALA A 1 111 ? 21.812 -8.643 -15.276 1.00 88.69 111 ALA A N 1
ATOM 847 C CA . ALA A 1 111 ? 21.614 -9.827 -16.101 1.00 88.69 111 ALA A CA 1
ATOM 848 C C . ALA A 1 111 ? 22.339 -11.022 -15.474 1.00 88.69 111 ALA A C 1
ATOM 850 O O . ALA A 1 111 ? 23.552 -10.999 -15.277 1.00 88.69 111 ALA A O 1
ATOM 851 N N . CYS A 1 112 ? 21.571 -12.061 -15.160 1.00 85.56 112 CYS A N 1
ATOM 852 C CA . CYS A 1 112 ? 22.027 -13.385 -14.753 1.00 85.56 112 CYS A CA 1
ATOM 853 C C . CYS A 1 112 ? 21.944 -14.320 -15.983 1.00 85.56 112 CYS A C 1
ATOM 855 O O . CYS A 1 112 ? 21.165 -14.029 -16.895 1.00 85.56 112 CYS A O 1
ATOM 857 N N . PRO A 1 113 ? 22.686 -15.444 -16.057 1.00 88.81 113 PRO A N 1
ATOM 858 C CA . PRO A 1 113 ? 22.771 -16.257 -17.277 1.00 88.81 113 PRO A CA 1
ATOM 859 C C . PRO A 1 113 ? 21.434 -16.741 -17.857 1.00 88.81 113 PRO A C 1
ATOM 861 O O . PRO A 1 113 ? 21.345 -16.981 -19.057 1.00 88.81 113 PRO A O 1
ATOM 864 N N . THR A 1 114 ? 20.394 -16.871 -17.031 1.00 88.75 114 THR A N 1
ATOM 865 C CA . THR A 1 114 ? 19.057 -17.318 -17.455 1.00 88.75 114 THR A CA 1
ATOM 866 C C . THR A 1 114 ? 17.947 -16.302 -17.190 1.00 88.75 114 THR A C 1
ATOM 868 O O . THR A 1 114 ? 16.815 -16.528 -17.611 1.00 88.75 114 THR A O 1
ATOM 871 N N . THR A 1 115 ? 18.233 -15.207 -16.477 1.00 86.62 115 THR A N 1
ATOM 872 C CA . THR A 1 115 ? 17.198 -14.305 -15.946 1.00 86.62 115 THR A CA 1
ATOM 873 C C . THR A 1 115 ? 17.717 -12.875 -15.845 1.00 86.62 115 THR A C 1
ATOM 875 O O . THR A 1 115 ? 18.850 -12.653 -15.431 1.00 86.62 115 THR A O 1
ATOM 878 N N . PHE A 1 116 ? 16.882 -11.883 -16.147 1.00 83.81 116 PHE A N 1
ATOM 879 C CA . PHE A 1 116 ? 17.182 -10.485 -15.829 1.00 83.81 116 PHE A CA 1
ATOM 880 C C . PHE A 1 116 ? 16.724 -10.158 -14.408 1.00 83.81 116 PHE A C 1
ATOM 882 O O . PHE A 1 116 ? 15.591 -10.460 -14.031 1.00 83.81 116 PHE A O 1
ATOM 889 N N . ALA A 1 117 ? 17.603 -9.540 -13.628 1.00 77.69 117 ALA A N 1
ATOM 890 C CA . ALA A 1 117 ? 17.310 -9.044 -12.290 1.00 77.69 117 ALA A CA 1
ATOM 891 C C . ALA A 1 117 ? 17.286 -7.504 -12.302 1.00 77.69 117 ALA A C 1
ATOM 893 O O . ALA A 1 117 ? 17.811 -6.854 -13.208 1.00 77.69 117 ALA A O 1
ATOM 894 N N . GLY A 1 118 ? 16.610 -6.898 -11.326 1.00 73.25 118 GLY A N 1
ATOM 895 C CA . GLY A 1 118 ? 16.592 -5.439 -11.187 1.00 73.25 118 GLY A CA 1
ATOM 896 C C . GLY A 1 118 ? 15.912 -4.691 -12.343 1.00 73.25 118 GLY A C 1
ATOM 897 O O . GLY A 1 118 ? 16.388 -3.661 -12.812 1.00 73.25 118 GLY A O 1
ATOM 898 N N . ILE A 1 119 ? 14.767 -5.168 -12.832 1.00 78.00 119 ILE A N 1
ATOM 899 C CA . ILE A 1 119 ? 14.013 -4.400 -13.830 1.00 78.00 119 ILE A CA 1
ATOM 900 C C . ILE A 1 119 ? 13.371 -3.203 -13.124 1.00 78.00 119 ILE A C 1
ATOM 902 O O . ILE A 1 119 ? 12.467 -3.357 -12.304 1.00 78.00 119 ILE A O 1
ATOM 906 N N . THR A 1 120 ? 13.847 -1.996 -13.436 1.00 76.69 120 THR A N 1
ATOM 907 C CA . THR A 1 120 ? 13.204 -0.767 -12.962 1.00 76.69 120 THR A CA 1
ATOM 908 C C . THR A 1 120 ? 12.154 -0.359 -13.978 1.00 76.69 120 THR A C 1
ATOM 910 O O . THR A 1 120 ? 12.492 0.022 -15.099 1.00 76.69 120 THR A O 1
ATOM 913 N N . PHE A 1 121 ? 10.886 -0.427 -13.590 1.00 75.69 121 PHE A N 1
ATOM 914 C CA . PHE A 1 121 ? 9.780 0.045 -14.413 1.00 75.69 121 PHE A CA 1
ATOM 915 C C . PHE A 1 121 ? 9.788 1.576 -14.444 1.00 75.69 121 PHE A C 1
ATOM 917 O O . PHE A 1 121 ? 9.652 2.234 -13.411 1.00 75.69 121 PHE A O 1
ATOM 924 N N . LEU A 1 122 ? 9.982 2.146 -15.633 1.00 66.75 122 LEU A N 1
ATOM 925 C CA . LEU A 1 122 ? 9.661 3.545 -15.882 1.00 66.75 122 LEU A CA 1
ATOM 926 C C . LEU A 1 122 ? 8.151 3.565 -16.068 1.00 66.75 122 LEU A C 1
ATOM 928 O O . LEU A 1 122 ? 7.643 2.953 -17.002 1.00 66.75 122 LEU A O 1
ATOM 932 N N . GLN A 1 123 ? 7.429 4.179 -15.136 1.00 57.81 123 GLN A N 1
ATOM 933 C CA . GLN A 1 123 ? 5.973 4.184 -15.162 1.00 57.81 123 GLN A CA 1
ATOM 934 C C . GLN A 1 123 ? 5.476 4.810 -16.471 1.00 57.81 123 GLN A C 1
ATOM 936 O O . GLN A 1 123 ? 5.455 6.031 -16.619 1.00 57.81 123 GLN A O 1
ATOM 941 N N . LEU A 1 124 ? 5.074 3.972 -17.427 1.00 52.97 124 LEU A N 1
ATOM 942 C CA . LEU A 1 124 ? 4.195 4.389 -18.503 1.00 52.97 124 LEU A CA 1
ATOM 943 C C . LEU A 1 124 ? 2.830 4.565 -17.858 1.00 52.97 124 LEU A C 1
ATOM 945 O O . LEU A 1 124 ? 2.130 3.602 -17.562 1.00 52.97 124 LEU A O 1
ATOM 949 N N . ALA A 1 125 ? 2.476 5.816 -17.582 1.00 49.62 125 ALA A N 1
ATOM 950 C CA . ALA A 1 125 ? 1.085 6.167 -17.391 1.00 49.62 125 ALA A CA 1
ATOM 951 C C . ALA A 1 125 ? 0.370 5.821 -18.700 1.00 49.62 125 ALA A C 1
ATOM 953 O O . ALA A 1 125 ? 0.524 6.511 -19.708 1.00 49.62 125 ALA A O 1
ATOM 954 N N . THR A 1 126 ? -0.354 4.712 -18.734 1.00 46.78 126 THR A N 1
ATOM 955 C CA . THR A 1 126 ? -1.247 4.429 -19.850 1.00 46.78 126 THR A CA 1
ATOM 956 C C . THR A 1 126 ? -2.553 3.901 -19.298 1.00 46.78 126 THR A C 1
ATOM 958 O O . THR A 1 126 ? -2.600 2.836 -18.699 1.00 46.78 126 THR A O 1
ATOM 961 N N . GLY A 1 127 ? -3.602 4.692 -19.519 1.00 39.19 127 GLY A N 1
ATOM 962 C CA . GLY A 1 127 ? -4.986 4.298 -19.310 1.00 39.19 127 GLY A CA 1
ATOM 963 C C . GLY A 1 127 ? -5.507 4.607 -17.918 1.00 39.19 127 GLY A C 1
ATOM 964 O O . GLY A 1 127 ? -5.384 3.804 -17.002 1.00 39.19 127 GLY A O 1
ATOM 965 N N . ALA A 1 128 ? -6.166 5.758 -17.799 1.00 39.12 128 ALA A N 1
ATOM 966 C CA . ALA A 1 128 ? -7.255 5.909 -16.851 1.00 39.12 128 ALA A CA 1
ATOM 967 C C . ALA A 1 128 ? -8.197 4.696 -16.953 1.00 39.12 128 ALA A C 1
ATOM 969 O O . ALA A 1 128 ? -8.600 4.309 -18.054 1.00 39.12 128 ALA A O 1
ATOM 970 N N . LYS A 1 129 ? -8.538 4.123 -15.804 1.00 36.81 129 LYS A N 1
ATOM 971 C CA . LYS A 1 129 ? -9.868 3.567 -15.584 1.00 36.81 129 LYS A CA 1
ATOM 972 C C . LYS A 1 129 ? -10.606 4.539 -14.682 1.00 36.81 129 LYS A C 1
ATOM 974 O O . LYS A 1 129 ? -9.940 5.074 -13.765 1.00 36.81 129 LYS A O 1
#

Secondary structure (DSSP, 8-state):
--PPPPPP------TTTTTGGGG--TT---------TTS-SSS--EE-TT-EEEETTTSEE-TTEEEETTEEEESSSEEEEEETTEEEEEESS------TT---EEEEEEEETTEEEEEEEE-------

InterPro domains:
  IPR025721 Exosome complex component, N-terminal domain [PF14382] (48-83)
  IPR026699 Exosome complex RNA-binding protein 1/RRP40/RRP4 [PTHR21321] (41-116)

Organism: NCBI:txid456999

=== Feature glossary ===
Key to the feature types in this record:

pLDDT. pLDDT is the predicted lDDT-Cα score: AlphaFold's confidence that the local environment of each residue (all inter-atomic distances within 15 Å) is correctly placed. It is a per-residue number between 0 and 100, with higher meaning more reliable.

Radius of gyration, Cα contacts, bounding box. The geometric summary reports three shape descriptors. Rg (radius of gyration) measures how spread out the Cα atoms are about their centre of mass; compact globular proteins have small Rg, elongated or unfolded ones large. Cα contacts (<8 Å, |i−j|>4) count long-range residue pairs in spatial proximity — high for tightly packed folds, near zero for rods or random coil. The bounding-box extents give the protein's footprint along x, y, z in Å.

Backbone torsions (φ/ψ). Backbone dihedral angles. Every residue except chain termini has a φ (preceding-C → N → Cα → C) and a ψ (N → Cα → C → next-N). They are reported in degrees following the IUPAC sign convention. Secondary structure is essentially a statement about which (φ, ψ) basin each residue occupies.

Contact-map, Ramachandran, and PAE plots. Plot images: a contact map (which residues are close in 3D, as an N×N binary image), a Ramachandran scatter (backbone torsion angles, revealing secondary-structure composition at a glance), and — for AlphaFold structures — a PAE heatmap (pairwise prediction confidence).

Predicted aligned error. Predicted Aligned Error (PAE) is an AlphaFold confidence matrix: entry (i, j) is the expected error in the position of residue j, in ångströms, when the prediction is superimposed on the true structure at residue i. Low PAE within a block of residues means that block is internally rigid and well-predicted; high PAE between two blocks means their relative placement is uncertain even if each block individually is confident.

Secondary structure (3-state, P-SEA). Three-state secondary structure (P-SEA) collapses the eight DSSP classes into helix (a), strand (b), and coil (c). P-SEA assigns these from Cα geometry alone — distances and angles — without requiring backbone oxygens, so it works on any Cα trace.

Solvent-accessible surface area. Solvent-accessible surface area (SASA) is the area in Å² traced out by the centre of a 1.4 Å probe sphere (a water molecule) rolled over the protein's van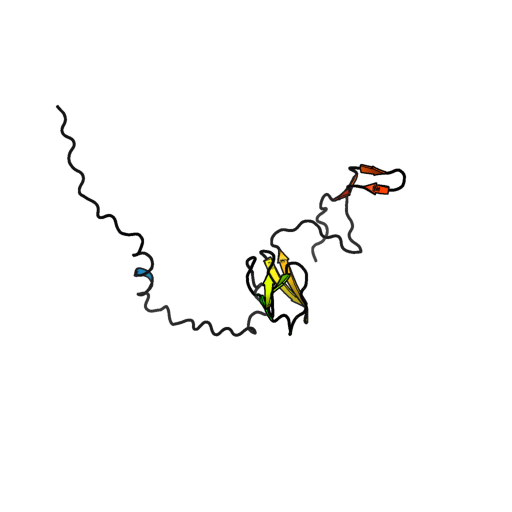 der Waals surface (Shrake–Rupley / Lee–Richards construction). Buried residues have near-zero SASA; fully exposed residues can exceed 200 Å². The total SASA scales roughly with the number of surface residues.

Foldseek 3Di. The Foldseek 3Di string encodes local tertiary geometry as a 20-letter alphabet — one character per residue — derived from the relative positions of nearby Cα atoms. Unlike the amino-acid sequence, 3Di is a direct function of the 3D structure, so two proteins with the same fold have similar 3Di strings even at low sequence identity.

B-factor. For experimental (P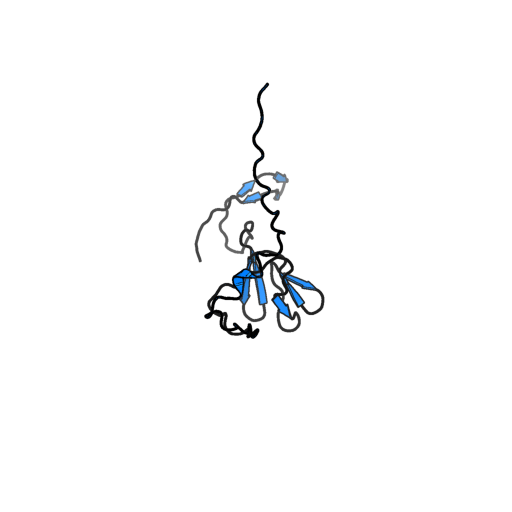DB) structures, the B-factor (temperature factor) quantifies the positional spread of each atom in the crystal — a combination of thermal vibration and static disorder — in units of Å². High B-factors mark flexible loops or poorly resolved regions; low B-factors mark the rigid, well-ordered core.

mmCIF coordinates. The mmCIF block holds the 3D Cartesian coordinates of each backbone atom (N, Cα, C, O) in ångströms. mmCIF is the PDB's canonical archive format — a tagged-loop text representation of the atomic model.

InterPro / GO / CATH / organism. Functional annotations link the protein to curated databases. InterPro entries identify conserved domains and families by matching the sequence against member-database signatures (Pfam, PROSITE, CDD, …). Gene Ontology (GO) terms describe molecular function, biological process, and cellular component in a controlled vocabulary. CATH places the structure in a hierarchical fold classification (Class/Architecture/Topology/Homologous-superfamily). The organism is the source species.

Rendered structure images. Structure images are PyMOL renders from six orthogonal camera directions. Cartoon representation draws helices as coils and strands as arrows; sticks shows the backbone as bonds; surface shows the solvent-excluded envelope. Rainbow coloring maps sequence position to hue (blue→red, N→C); chain coloring assigns a distinct color per polypeptide.

Sequence. This is the polypeptide sequence — one letter per residue, N-terminus first. Length ranges from a few dozen residues for small domains to over a thousand for large multi-domain proteins.

Secondary structure (8-state, DSSP). The SS8 string is DSSP's per-residue secondary-structure call. α-helix (H) means an i→i+4 H-bond ladder; β-strand (E) means the residue participates in a β-sheet; 3₁₀ (G) and π (I) are tighter and wider helices; T/S are turns/bends; '-' is loop.

Nearest PDB structures. Structural nearest neighbors (via Foldseek easy-search vs the PDB). Reported per hit: target PDB id, E-value, and alignment TM-score. A TM-score above ~0.5 is the conventional threshold for 'same fold'.